Protein AF-A0A2T2T2V9-F1 (afdb_monomer_lite)

Secondary structure (DSSP, 8-state):
-EEEEE-SSEEEEEEE-SSSEEEEEEEETTT--EEEEEEEETTTTEEEE-GGG--TTTPEEEETTEEE-GGGHHHHHHT-SSEEEEEETTTTEEEEEES--

Foldseek 3Di:
DWDWDDDPFWIWIWDDPDPQKIWIWTAGPPPRQTAWIKMARNVVRAIDTDPVRHPQVQAWEAEPNDTDRPVCVVVRQVVEPGWDWDADPVVRYTYIDYPDD

Structure (mmCIF, N/CA/C/O backbone):
data_AF-A0A2T2T2V9-F1
#
_entry.id   AF-A0A2T2T2V9-F1
#
loop_
_atom_site.group_PDB
_atom_site.id
_atom_site.type_symbol
_atom_site.label_atom_id
_atom_site.label_alt_id
_atom_site.label_comp_id
_atom_site.label_asym_id
_atom_site.label_entity_id
_atom_site.label_seq_id
_atom_site.pdbx_PDB_ins_code
_atom_site.Cartn_x
_atom_site.Cartn_y
_atom_site.Cartn_z
_atom_site.occupancy
_atom_site.B_iso_or_equiv
_atom_site.auth_seq_id
_atom_site.auth_comp_id
_atom_site.auth_asym_id
_atom_site.auth_atom_id
_atom_site.pdbx_PDB_model_num
ATOM 1 N N . SER A 1 1 ? -0.429 8.614 19.389 1.00 69.94 1 SER A N 1
ATOM 2 C CA . SER A 1 1 ? 1.043 8.515 19.388 1.00 69.94 1 SER A CA 1
ATOM 3 C C . SER A 1 1 ? 1.517 8.714 17.964 1.00 69.94 1 SER A C 1
ATOM 5 O O . SER A 1 1 ? 0.756 8.396 17.054 1.00 69.94 1 SER A O 1
ATOM 7 N N . LEU A 1 2 ? 2.710 9.284 17.806 1.00 81.44 2 LEU A N 1
ATOM 8 C CA . LEU A 1 2 ? 3.392 9.476 16.530 1.00 81.44 2 LEU A CA 1
ATOM 9 C C . LEU A 1 2 ? 4.758 8.798 16.643 1.00 81.44 2 LEU A C 1
ATOM 11 O O . LEU A 1 2 ? 5.475 9.060 17.610 1.00 81.44 2 LEU A O 1
ATOM 15 N N . THR A 1 3 ? 5.081 7.943 15.683 1.00 86.19 3 THR A N 1
ATOM 16 C CA . THR A 1 3 ? 6.414 7.359 15.508 1.00 86.19 3 THR A CA 1
ATOM 17 C C . THR A 1 3 ? 6.941 7.823 14.161 1.00 86.19 3 THR A C 1
ATOM 19 O O . THR A 1 3 ? 6.189 7.793 13.189 1.00 86.19 3 THR A O 1
ATOM 22 N N . VAL A 1 4 ? 8.198 8.256 14.114 1.00 84.69 4 VAL A N 1
ATOM 23 C CA . VAL A 1 4 ? 8.872 8.685 12.885 1.00 84.69 4 VAL A CA 1
ATOM 24 C C . VAL A 1 4 ? 10.137 7.858 12.728 1.00 84.69 4 VAL A C 1
ATOM 26 O O . VAL A 1 4 ? 10.919 7.752 13.674 1.00 84.69 4 VAL A O 1
ATOM 29 N N . GLU A 1 5 ? 10.316 7.274 11.553 1.00 87.06 5 GLU A N 1
ATOM 30 C CA . GLU A 1 5 ? 11.492 6.507 11.163 1.00 87.06 5 GLU A CA 1
ATOM 31 C C . GLU A 1 5 ? 12.031 7.078 9.851 1.00 87.06 5 GLU A C 1
ATOM 33 O O . GLU A 1 5 ? 11.284 7.288 8.897 1.00 87.06 5 GLU A O 1
ATOM 38 N N . GLU A 1 6 ? 13.329 7.356 9.805 1.00 79.75 6 GLU A N 1
ATOM 39 C CA . GLU A 1 6 ? 14.005 7.849 8.606 1.00 79.75 6 GLU A CA 1
ATOM 40 C C . GLU A 1 6 ? 14.791 6.695 7.979 1.00 79.75 6 GLU A C 1
ATOM 42 O O . GLU A 1 6 ? 15.607 6.046 8.636 1.00 79.75 6 GLU A O 1
ATOM 47 N N . THR A 1 7 ? 14.524 6.434 6.705 1.00 79.31 7 THR A N 1
ATOM 48 C CA . THR A 1 7 ? 15.336 5.567 5.838 1.00 79.31 7 THR A CA 1
ATOM 49 C C . THR A 1 7 ? 16.114 6.445 4.856 1.00 79.31 7 THR A C 1
ATOM 51 O O . THR A 1 7 ? 15.846 7.643 4.785 1.00 79.31 7 THR A O 1
ATOM 54 N N . ASP A 1 8 ? 17.057 5.885 4.090 1.00 75.50 8 ASP A N 1
ATOM 55 C CA . ASP A 1 8 ? 17.863 6.677 3.143 1.00 75.50 8 ASP A CA 1
ATOM 56 C C . ASP A 1 8 ? 17.007 7.483 2.137 1.00 75.50 8 ASP A C 1
ATOM 58 O O . ASP A 1 8 ? 17.385 8.598 1.786 1.00 75.50 8 ASP A O 1
ATOM 62 N N . ASP A 1 9 ? 15.828 6.974 1.747 1.00 90.12 9 ASP A N 1
ATOM 63 C CA . ASP A 1 9 ? 14.971 7.590 0.717 1.00 90.12 9 ASP A CA 1
ATOM 64 C C . ASP A 1 9 ? 13.597 8.078 1.227 1.00 90.12 9 ASP A C 1
ATOM 66 O O . ASP A 1 9 ? 12.920 8.867 0.557 1.00 90.12 9 ASP A O 1
ATOM 70 N N . LEU A 1 10 ? 13.133 7.588 2.382 1.00 95.12 10 LEU A N 1
ATOM 71 C CA . LEU A 1 10 ? 11.772 7.820 2.877 1.00 95.12 10 LEU A CA 1
ATOM 72 C C . LEU A 1 10 ? 11.753 8.229 4.350 1.00 95.12 10 LEU A C 1
ATOM 74 O O . LEU A 1 10 ? 12.386 7.591 5.193 1.00 95.12 10 LEU A O 1
ATOM 78 N N . VAL A 1 11 ? 10.917 9.216 4.660 1.00 95.94 11 VAL A N 1
ATOM 79 C CA . VAL A 1 11 ? 10.416 9.498 6.006 1.00 95.94 11 VAL A CA 1
ATOM 80 C C . VAL A 1 11 ? 9.131 8.697 6.205 1.00 95.94 11 VAL A C 1
ATOM 82 O O . VAL A 1 11 ? 8.152 8.877 5.475 1.00 95.94 11 VAL A O 1
ATOM 85 N N . VAL A 1 12 ? 9.143 7.801 7.186 1.00 95.81 12 VAL A N 1
ATOM 86 C CA . VAL A 1 12 ? 8.020 6.937 7.546 1.00 95.81 12 VAL A CA 1
ATOM 87 C C . VAL A 1 12 ? 7.395 7.457 8.831 1.00 95.81 12 VAL A C 1
ATOM 89 O O . VAL A 1 12 ? 8.027 7.467 9.883 1.00 95.81 12 VAL A O 1
ATOM 92 N N . GLU A 1 13 ? 6.138 7.883 8.765 1.00 95.75 13 GLU A N 1
ATOM 93 C CA . GLU A 1 13 ? 5.420 8.421 9.922 1.00 95.75 13 GLU A CA 1
ATOM 94 C C . GLU A 1 13 ? 4.198 7.568 10.225 1.00 95.75 13 GLU A C 1
ATOM 96 O O . GLU A 1 13 ? 3.314 7.427 9.387 1.00 95.75 13 GLU A O 1
ATOM 101 N N . THR A 1 14 ? 4.114 7.024 11.437 1.00 94.56 14 THR A N 1
ATOM 102 C CA . THR A 1 14 ? 2.948 6.268 11.905 1.00 94.56 14 THR A CA 1
ATOM 103 C C . THR A 1 14 ? 2.180 7.065 12.947 1.00 94.56 14 THR A C 1
ATOM 105 O O . THR A 1 14 ? 2.681 7.338 14.040 1.00 94.56 14 THR A O 1
ATOM 108 N N . THR A 1 15 ? 0.929 7.393 12.633 1.00 94.69 15 THR A N 1
ATOM 109 C CA . THR A 1 15 ? 0.014 8.147 13.493 1.00 94.69 15 THR A CA 1
ATOM 110 C C . THR A 1 15 ? -1.179 7.290 13.889 1.00 94.69 15 THR A C 1
ATOM 112 O O . THR A 1 15 ? -1.849 6.713 13.039 1.00 94.69 15 THR A O 1
ATOM 115 N N . ARG A 1 16 ? -1.506 7.249 15.184 1.00 94.19 16 ARG A N 1
ATOM 116 C CA . ARG A 1 16 ? -2.788 6.696 15.654 1.00 94.19 16 ARG A CA 1
ATOM 117 C C . ARG A 1 16 ? -3.927 7.663 15.309 1.00 94.19 16 ARG A C 1
ATOM 119 O O . ARG A 1 16 ? -3.988 8.73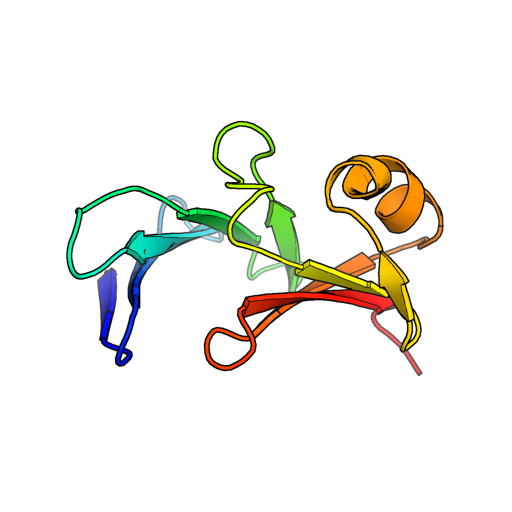8 15.906 1.00 94.19 16 ARG A O 1
ATOM 126 N N . THR A 1 17 ? -4.793 7.291 14.372 1.00 88.19 17 THR A N 1
ATOM 127 C CA . THR A 1 17 ? -5.910 8.116 13.879 1.00 88.19 17 THR A CA 1
ATOM 128 C C . THR A 1 17 ? -7.208 7.860 14.639 1.00 88.19 17 THR A C 1
ATOM 130 O O . THR A 1 17 ? -7.937 8.805 14.931 1.00 88.19 17 THR A O 1
ATOM 133 N N . GLU A 1 18 ? -7.455 6.614 15.044 1.00 89.75 18 GLU A N 1
ATOM 134 C CA . GLU A 1 18 ? -8.570 6.223 15.916 1.00 89.75 18 GLU A CA 1
ATOM 135 C C . GLU A 1 18 ? -8.080 5.265 17.013 1.00 89.75 18 GLU A C 1
ATOM 137 O O . GLU A 1 18 ? -6.892 4.954 17.106 1.00 89.75 18 GLU A O 1
ATOM 142 N N . GLU A 1 19 ? -8.972 4.788 17.888 1.00 90.44 19 GLU A N 1
ATOM 143 C CA . GLU A 1 19 ? -8.575 3.902 18.990 1.00 90.44 19 GLU A CA 1
ATOM 144 C C . GLU A 1 19 ? -7.804 2.673 18.485 1.00 90.44 19 GLU A C 1
ATOM 146 O O . GLU A 1 19 ? -6.765 2.324 19.045 1.00 90.44 19 GLU A O 1
ATOM 151 N N . THR A 1 20 ? -8.246 2.066 17.395 1.00 89.38 20 THR A N 1
ATOM 152 C CA . THR A 1 20 ? -7.640 0.849 16.846 1.00 89.38 20 THR A CA 1
ATOM 153 C C . THR A 1 20 ? -6.978 1.076 15.493 1.00 89.38 20 THR A C 1
ATOM 155 O O . THR A 1 20 ? -6.431 0.142 14.916 1.00 89.38 20 THR A O 1
ATOM 158 N N . LEU A 1 21 ? -6.995 2.313 14.997 1.00 91.31 21 LEU A N 1
ATOM 159 C CA . LEU A 1 21 ? -6.574 2.642 13.647 1.00 91.31 21 LEU A CA 1
ATOM 160 C C . LEU A 1 21 ? -5.274 3.431 13.654 1.00 91.31 21 LEU A C 1
ATOM 162 O O . LEU A 1 21 ? -5.148 4.457 14.329 1.00 91.31 21 LEU A O 1
ATOM 166 N N . PHE A 1 22 ? -4.316 2.945 12.879 1.00 93.81 22 PHE A N 1
ATOM 167 C CA . PHE A 1 22 ? -3.037 3.593 12.657 1.00 93.81 22 PHE A CA 1
ATOM 168 C C . PHE A 1 22 ? -2.875 3.862 11.171 1.00 93.81 22 PHE A C 1
ATOM 170 O O . PHE A 1 22 ? -3.211 3.022 10.344 1.00 93.81 22 PHE A O 1
ATOM 177 N N . THR A 1 23 ? -2.353 5.032 10.838 1.00 94.19 23 THR A N 1
ATOM 178 C CA . THR A 1 23 ? -1.985 5.399 9.476 1.00 94.19 23 THR A CA 1
ATOM 179 C C . THR A 1 23 ? -0.481 5.575 9.417 1.00 94.19 23 THR A C 1
ATOM 181 O O . THR A 1 23 ? 0.066 6.376 10.172 1.00 94.19 23 THR A O 1
ATOM 184 N N . THR A 1 24 ? 0.163 4.846 8.516 1.00 94.44 24 THR A N 1
ATOM 185 C CA . THR A 1 24 ? 1.576 4.981 8.186 1.00 94.44 24 THR A CA 1
ATOM 186 C C . THR A 1 24 ? 1.708 5.660 6.830 1.00 94.44 24 THR A C 1
ATOM 188 O O . THR A 1 24 ? 1.174 5.174 5.831 1.00 94.44 24 THR A O 1
ATOM 191 N N . THR A 1 25 ? 2.399 6.793 6.783 1.00 95.69 25 THR A N 1
ATOM 192 C CA . THR A 1 25 ? 2.728 7.504 5.545 1.00 95.69 25 THR A CA 1
ATOM 193 C C . THR A 1 25 ? 4.195 7.326 5.206 1.00 95.69 25 THR A C 1
ATOM 195 O O . THR A 1 25 ? 5.045 7.402 6.089 1.00 95.69 25 THR A O 1
ATOM 198 N N . TYR A 1 26 ? 4.478 7.137 3.922 1.00 95.88 26 TYR A N 1
ATOM 199 C CA . TYR A 1 26 ? 5.824 7.032 3.373 1.00 95.88 26 TYR A CA 1
ATOM 200 C C . TYR A 1 26 ? 6.037 8.229 2.458 1.00 95.88 26 TYR A C 1
ATOM 202 O O . TYR A 1 26 ? 5.428 8.317 1.387 1.00 95.88 26 TYR A O 1
ATOM 210 N N . THR A 1 27 ? 6.865 9.162 2.900 1.00 96.50 27 THR A N 1
ATOM 211 C CA . THR A 1 27 ? 7.113 10.426 2.212 1.00 96.50 27 THR A CA 1
ATOM 212 C C . THR A 1 27 ? 8.545 10.442 1.716 1.00 96.50 27 THR A C 1
ATOM 214 O O . THR A 1 27 ? 9.463 10.136 2.466 1.00 96.50 27 THR A O 1
ATOM 217 N N . ASP A 1 28 ? 8.740 10.798 0.455 1.00 95.00 28 ASP A N 1
ATOM 218 C CA . ASP A 1 28 ? 10.061 10.993 -0.131 1.00 95.00 28 ASP A CA 1
ATOM 219 C C . ASP A 1 28 ? 10.851 12.045 0.656 1.00 95.00 28 ASP A C 1
ATOM 221 O O . ASP A 1 28 ? 10.388 13.179 0.816 1.00 95.00 28 ASP A O 1
ATOM 225 N N . ALA A 1 29 ? 12.016 11.657 1.175 1.00 93.50 29 ALA A N 1
ATOM 226 C CA . ALA A 1 29 ? 12.786 12.491 2.095 1.00 93.50 29 ALA A CA 1
ATOM 227 C C . ALA A 1 29 ? 13.364 13.747 1.419 1.00 93.50 29 ALA A C 1
ATOM 229 O O . ALA A 1 29 ? 13.526 14.781 2.067 1.00 93.50 29 ALA A O 1
ATOM 230 N N . GLU A 1 30 ? 13.640 13.684 0.113 1.00 92.88 30 GLU A N 1
ATOM 231 C CA . GLU A 1 30 ? 14.216 14.802 -0.639 1.00 92.88 30 GLU A CA 1
ATOM 232 C C . GLU A 1 30 ? 13.148 15.792 -1.114 1.00 92.88 30 GLU A C 1
ATOM 234 O O . GLU A 1 30 ? 13.319 17.010 -1.027 1.00 92.88 30 GLU A O 1
ATOM 239 N N . THR A 1 31 ? 12.044 15.274 -1.651 1.00 94.38 31 THR A N 1
ATOM 240 C CA . THR A 1 31 ? 11.024 16.072 -2.346 1.00 94.38 31 THR A CA 1
ATOM 241 C C . THR A 1 31 ? 9.810 16.393 -1.482 1.00 94.38 31 THR A C 1
ATOM 243 O O . THR A 1 31 ? 9.032 17.284 -1.830 1.00 94.38 31 THR A O 1
ATOM 246 N N . GLY A 1 32 ? 9.612 15.672 -0.375 1.00 94.31 32 GLY A N 1
ATOM 247 C CA . GLY A 1 32 ? 8.401 15.751 0.441 1.00 94.31 32 GLY 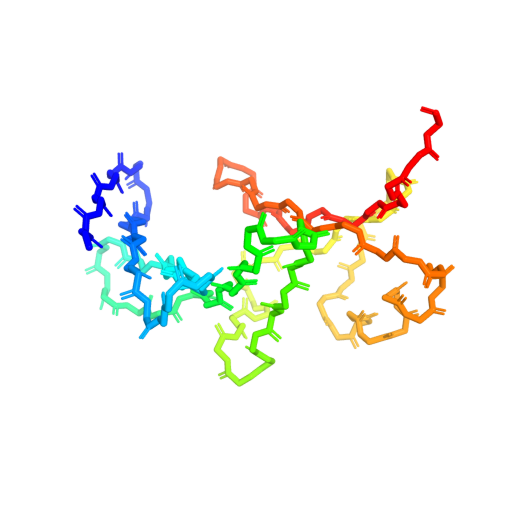A CA 1
ATOM 248 C C . GLY A 1 32 ? 7.163 15.155 -0.239 1.00 94.31 32 GLY A C 1
ATOM 249 O O . GLY A 1 32 ? 6.043 15.368 0.228 1.00 94.31 32 GLY A O 1
ATOM 250 N N . GLN A 1 33 ? 7.323 14.441 -1.358 1.00 94.81 33 GLN A N 1
ATOM 251 C CA . GLN A 1 33 ? 6.209 13.816 -2.062 1.00 94.81 33 GLN A CA 1
ATOM 252 C C . GLN A 1 33 ? 5.701 12.597 -1.281 1.00 94.81 33 GLN A 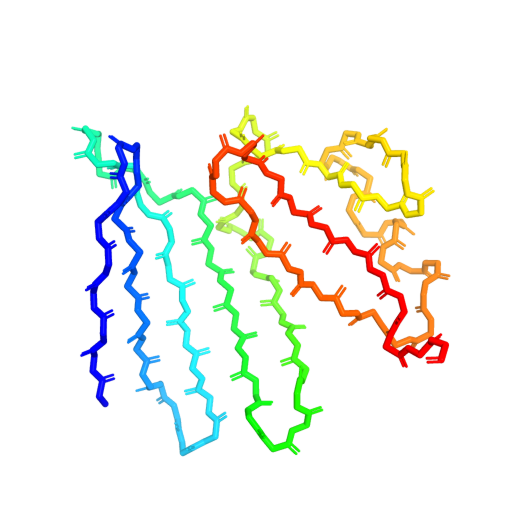C 1
ATOM 254 O O . GLN A 1 33 ? 6.451 11.659 -1.022 1.00 94.81 33 GLN A O 1
ATOM 259 N N . LEU A 1 34 ? 4.404 12.567 -0.962 1.00 95.56 34 LEU A N 1
ATOM 260 C CA . LEU A 1 34 ? 3.764 11.378 -0.399 1.00 95.56 34 LEU A CA 1
ATOM 261 C C . LEU A 1 34 ? 3.773 10.244 -1.436 1.00 95.56 34 LEU A C 1
ATOM 263 O O . LEU A 1 34 ? 3.194 10.384 -2.515 1.00 95.56 34 LEU A O 1
ATOM 267 N N . ARG A 1 35 ? 4.427 9.129 -1.103 1.00 95.75 35 ARG A N 1
ATOM 268 C CA . ARG A 1 35 ? 4.546 7.942 -1.962 1.00 95.75 35 ARG A CA 1
ATOM 269 C C . ARG A 1 35 ? 3.521 6.867 -1.619 1.00 95.75 35 ARG A C 1
ATOM 271 O O . ARG A 1 35 ? 3.125 6.119 -2.511 1.00 95.75 35 ARG A O 1
ATOM 278 N N . LEU A 1 36 ? 3.150 6.739 -0.345 1.00 95.50 36 LEU A N 1
ATOM 279 C CA . LEU A 1 36 ? 2.205 5.728 0.130 1.00 95.50 36 LEU A CA 1
ATOM 280 C C . LEU A 1 36 ? 1.496 6.180 1.406 1.00 95.50 36 LEU A C 1
ATOM 282 O O . LEU A 1 36 ? 2.127 6.750 2.296 1.00 95.50 36 LEU A O 1
ATOM 286 N N . ALA A 1 37 ? 0.212 5.847 1.527 1.00 95.00 37 ALA A N 1
ATOM 287 C CA . ALA A 1 37 ? -0.506 5.843 2.797 1.00 95.00 37 ALA A CA 1
ATOM 288 C C . ALA A 1 37 ? -1.109 4.453 3.046 1.00 95.00 37 ALA A C 1
ATOM 290 O O . ALA A 1 37 ? -1.907 3.954 2.247 1.00 95.00 37 ALA A O 1
ATOM 291 N N . LEU A 1 38 ? -0.719 3.848 4.166 1.00 93.12 38 LEU A N 1
ATOM 292 C CA . LEU A 1 38 ? -1.182 2.552 4.644 1.00 93.12 38 LEU A CA 1
ATOM 293 C C . LEU A 1 38 ? -1.974 2.752 5.933 1.00 93.12 38 LEU A C 1
ATOM 295 O O . LEU A 1 38 ? -1.561 3.502 6.812 1.00 93.12 38 LEU A O 1
ATOM 299 N N . GLN A 1 39 ? -3.094 2.061 6.067 1.00 92.56 39 GLN A N 1
ATOM 300 C CA . GLN A 1 39 ? -3.891 2.051 7.280 1.00 92.56 39 GLN A CA 1
ATOM 301 C C . GLN A 1 39 ? -3.925 0.646 7.871 1.00 92.56 39 GLN A C 1
ATOM 303 O O . GLN A 1 39 ? -4.139 -0.319 7.144 1.00 92.56 39 GLN A O 1
ATOM 308 N N . VAL A 1 40 ? -3.744 0.534 9.184 1.00 90.25 40 VAL A N 1
ATOM 309 C CA . VAL A 1 40 ? -3.734 -0.732 9.921 1.00 90.25 40 VAL A CA 1
ATOM 310 C C . VAL A 1 40 ? -4.755 -0.669 11.049 1.00 90.25 40 VAL A C 1
ATOM 312 O O . VAL A 1 40 ? -4.682 0.219 11.902 1.00 90.25 40 VAL A O 1
ATOM 315 N N . ASP A 1 41 ? -5.695 -1.613 11.068 1.00 90.81 41 ASP A N 1
ATOM 316 C CA . ASP A 1 41 ? -6.563 -1.853 12.223 1.00 90.81 41 ASP A CA 1
ATOM 317 C C . ASP A 1 41 ? -5.925 -2.919 13.119 1.00 90.81 41 ASP A C 1
ATOM 319 O O . ASP A 1 41 ? -5.917 -4.106 12.791 1.00 90.81 41 ASP A O 1
ATOM 323 N N . VAL A 1 42 ? -5.411 -2.509 14.280 1.00 85.44 42 VAL A N 1
ATOM 324 C CA . VAL A 1 42 ? -4.693 -3.409 15.200 1.00 85.44 42 VAL A CA 1
ATOM 325 C C . VAL A 1 42 ? -5.591 -4.457 15.860 1.00 85.44 42 VAL A C 1
ATOM 327 O O . VAL A 1 42 ? -5.087 -5.424 16.423 1.00 85.44 42 VAL A O 1
ATOM 330 N N . THR A 1 43 ? -6.914 -4.293 15.800 1.00 87.12 43 THR A N 1
ATOM 331 C CA . THR A 1 43 ? -7.873 -5.280 16.324 1.00 87.12 43 THR A CA 1
ATOM 332 C C . THR A 1 43 ? -7.966 -6.490 15.415 1.00 87.12 43 THR A C 1
ATOM 334 O O . THR A 1 43 ? -8.151 -7.611 15.882 1.00 87.12 43 THR A O 1
ATOM 337 N N . THR A 1 44 ? -7.893 -6.250 14.106 1.00 84.25 44 THR A N 1
ATOM 338 C CA . THR A 1 44 ? -8.085 -7.283 13.084 1.00 84.25 44 THR A CA 1
ATOM 339 C C . THR A 1 44 ? -6.786 -7.675 12.392 1.00 84.25 44 THR A C 1
ATOM 341 O O . THR A 1 44 ? -6.776 -8.670 11.680 1.00 84.25 44 THR A O 1
ATOM 344 N N . GLY A 1 45 ? -5.712 -6.899 12.573 1.00 81.44 45 GLY A N 1
ATOM 345 C CA . GLY A 1 45 ? -4.471 -7.024 11.806 1.00 81.44 45 GLY A CA 1
ATOM 346 C C . GLY A 1 45 ? -4.617 -6.590 10.345 1.00 81.44 45 GLY A C 1
ATOM 347 O O . GLY A 1 45 ? -3.661 -6.680 9.581 1.00 81.44 45 GLY A O 1
ATOM 348 N N . ARG A 1 46 ? -5.802 -6.115 9.937 1.00 83.50 46 ARG A N 1
ATOM 349 C CA . ARG A 1 46 ? -6.088 -5.805 8.540 1.00 83.50 46 ARG A CA 1
ATOM 350 C C . ARG A 1 46 ? -5.417 -4.520 8.121 1.00 83.50 46 ARG A C 1
ATOM 352 O O . ARG A 1 46 ? -5.469 -3.503 8.817 1.00 83.50 46 ARG A O 1
ATOM 359 N N . THR A 1 47 ? -4.857 -4.582 6.928 1.00 87.50 47 THR A N 1
ATOM 360 C CA . THR A 1 47 ? -4.213 -3.469 6.259 1.00 87.50 47 THR A CA 1
ATOM 361 C C . THR A 1 47 ? -5.086 -2.986 5.108 1.00 87.50 47 THR A C 1
ATOM 363 O O . THR A 1 47 ? -5.773 -3.762 4.444 1.00 87.50 47 THR A O 1
ATOM 366 N N . ALA A 1 48 ? -5.091 -1.680 4.886 1.00 86.00 48 ALA A N 1
ATOM 367 C CA . ALA A 1 48 ? -5.758 -1.051 3.762 1.00 86.00 48 ALA A CA 1
ATOM 368 C C . ALA A 1 48 ? -4.816 -0.029 3.133 1.00 86.00 48 ALA A C 1
ATOM 370 O O . ALA A 1 48 ? -4.228 0.801 3.826 1.00 86.00 48 ALA A O 1
ATOM 371 N N . LEU A 1 49 ? -4.694 -0.080 1.813 1.00 87.56 49 LEU A N 1
ATOM 372 C CA . LEU A 1 49 ? -4.011 0.942 1.030 1.00 87.56 49 LEU A CA 1
ATOM 373 C C . LEU A 1 49 ? -5.040 1.978 0.575 1.00 87.56 49 LEU A C 1
ATOM 375 O O . LEU A 1 49 ? -6.114 1.598 0.107 1.00 87.56 49 LEU A O 1
ATOM 379 N N . ASP A 1 50 ? -4.725 3.272 0.674 1.00 83.81 50 ASP A N 1
ATOM 380 C CA . ASP A 1 50 ? -5.536 4.301 0.011 1.00 83.81 50 ASP A CA 1
ATOM 381 C C . ASP A 1 50 ? -5.059 4.458 -1.439 1.00 83.81 50 ASP A C 1
ATOM 383 O O . ASP A 1 50 ? -4.013 5.076 -1.650 1.00 83.81 50 ASP A O 1
ATOM 387 N N . PRO A 1 51 ? -5.804 3.970 -2.452 1.00 77.62 51 PRO A N 1
ATOM 388 C CA . PRO A 1 51 ? -5.365 3.995 -3.848 1.00 77.62 51 PRO A CA 1
ATOM 389 C C . PRO A 1 51 ? -5.113 5.408 -4.389 1.00 77.62 51 PRO A C 1
ATOM 391 O O . PRO A 1 51 ? -4.413 5.566 -5.385 1.00 77.62 51 PRO A O 1
ATOM 394 N N . ARG A 1 52 ? -5.639 6.455 -3.737 1.00 82.62 52 ARG A N 1
ATOM 395 C CA . ARG A 1 52 ? -5.395 7.857 -4.121 1.00 82.62 52 ARG A CA 1
ATOM 396 C C . ARG A 1 52 ? -4.009 8.356 -3.715 1.00 82.62 52 ARG A C 1
ATOM 398 O O . ARG A 1 52 ? -3.564 9.374 -4.234 1.00 82.62 52 ARG A O 1
ATOM 405 N N . HIS A 1 53 ? -3.356 7.662 -2.789 1.00 88.25 53 HIS A N 1
ATOM 406 C CA . HIS A 1 53 ? -2.065 8.033 -2.216 1.00 88.25 53 HIS A CA 1
ATOM 407 C C . HIS A 1 53 ? -0.984 6.990 -2.512 1.00 88.25 53 HIS A C 1
ATOM 409 O O . HIS A 1 53 ? -0.005 6.907 -1.781 1.00 88.25 53 HIS A O 1
ATOM 415 N N . ILE A 1 54 ? -1.159 6.196 -3.570 1.00 92.00 54 ILE A N 1
ATOM 416 C CA . ILE A 1 54 ? -0.158 5.245 -4.049 1.00 92.00 54 ILE A CA 1
ATOM 417 C C . ILE A 1 54 ? 0.560 5.855 -5.250 1.00 92.00 54 ILE A C 1
ATOM 419 O O . ILE A 1 54 ? -0.032 6.029 -6.318 1.00 92.00 54 ILE A O 1
ATOM 423 N N . ASP A 1 55 ? 1.854 6.123 -5.110 1.00 93.62 55 ASP A N 1
ATOM 424 C CA . ASP A 1 55 ? 2.696 6.442 -6.255 1.00 93.62 55 ASP A CA 1
ATOM 425 C C . ASP A 1 55 ? 3.085 5.155 -6.994 1.00 93.62 55 ASP A C 1
ATOM 427 O O . ASP A 1 55 ? 4.095 4.510 -6.708 1.00 93.62 55 ASP A O 1
ATOM 431 N N . ALA A 1 56 ? 2.259 4.786 -7.971 1.00 91.31 56 ALA A N 1
ATOM 432 C CA . ALA A 1 56 ? 2.440 3.594 -8.792 1.00 91.31 56 ALA A CA 1
ATOM 433 C C . ALA A 1 56 ? 3.740 3.584 -9.621 1.00 91.31 56 ALA A C 1
ATOM 435 O O . ALA A 1 56 ? 4.110 2.537 -10.146 1.00 91.31 56 ALA A O 1
ATOM 436 N N . SER A 1 57 ? 4.408 4.733 -9.778 1.00 92.06 57 SER A N 1
ATOM 437 C CA . SER A 1 57 ? 5.704 4.819 -10.462 1.00 92.06 57 SER A CA 1
ATOM 438 C C . SER A 1 57 ? 6.892 4.594 -9.528 1.00 92.06 57 SER A C 1
ATOM 440 O O . SER A 1 57 ? 7.988 4.290 -9.997 1.00 92.06 57 SER A O 1
ATOM 442 N N . PHE A 1 58 ? 6.670 4.740 -8.221 1.00 93.31 58 PHE A N 1
ATOM 443 C CA . PHE A 1 58 ? 7.682 4.568 -7.187 1.00 93.31 58 PHE A CA 1
ATOM 444 C C . PHE A 1 58 ? 7.703 3.142 -6.626 1.00 93.31 58 PHE A C 1
ATOM 446 O O . PHE A 1 58 ? 8.781 2.601 -6.388 1.00 93.31 58 PHE A O 1
ATOM 453 N N . TRP A 1 59 ? 6.527 2.541 -6.428 1.00 94.88 59 TRP A N 1
ATOM 454 C CA . TRP A 1 59 ? 6.380 1.210 -5.833 1.00 94.88 59 TRP A CA 1
ATOM 455 C C . TRP A 1 59 ? 6.255 0.102 -6.876 1.00 94.88 59 TRP A C 1
ATOM 457 O O . TRP A 1 59 ? 5.607 0.266 -7.910 1.00 94.88 59 TRP A O 1
ATOM 467 N N . SER A 1 60 ? 6.810 -1.064 -6.553 1.00 94.75 60 SER A N 1
ATOM 468 C CA . SER A 1 60 ? 6.556 -2.322 -7.256 1.00 94.75 60 SER A CA 1
ATOM 469 C C . SER A 1 60 ? 5.576 -3.187 -6.467 1.00 94.75 60 SER A C 1
ATOM 471 O O . SER A 1 60 ? 5.689 -3.296 -5.249 1.00 94.75 60 SER A O 1
ATOM 473 N N . LEU A 1 61 ? 4.636 -3.845 -7.148 1.00 96.44 61 LEU A N 1
ATOM 474 C CA . LEU A 1 61 ? 3.746 -4.823 -6.523 1.00 96.44 61 LEU A CA 1
ATOM 475 C C . LEU A 1 61 ? 4.386 -6.205 -6.590 1.00 96.44 61 LEU A C 1
ATOM 477 O O . LEU A 1 61 ? 4.794 -6.639 -7.664 1.00 96.44 61 LEU A O 1
ATOM 481 N N . VAL A 1 62 ? 4.426 -6.931 -5.479 1.00 97.19 62 VAL A N 1
ATOM 482 C CA . VAL A 1 62 ? 4.903 -8.316 -5.446 1.00 97.19 62 VAL A CA 1
ATOM 483 C C . VAL A 1 62 ? 3.832 -9.204 -4.839 1.00 97.19 62 VAL A C 1
ATOM 485 O O . VAL A 1 62 ? 3.381 -8.980 -3.721 1.00 97.19 62 VAL A O 1
ATOM 488 N N . ALA A 1 63 ? 3.436 -10.250 -5.556 1.00 95.94 63 ALA A N 1
ATOM 489 C 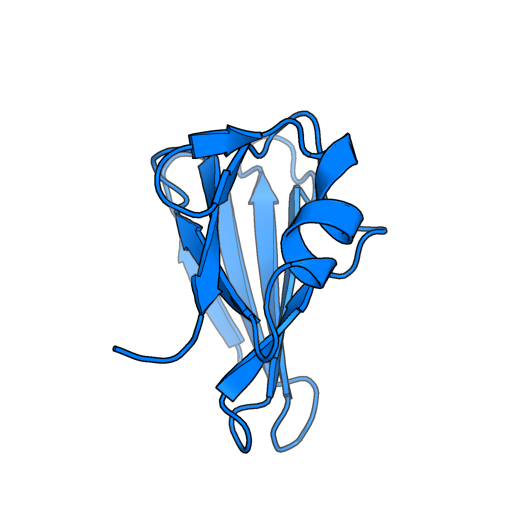CA . ALA A 1 63 ? 2.485 -11.237 -5.067 1.00 95.94 63 ALA A CA 1
ATOM 490 C C . ALA A 1 63 ? 2.920 -12.643 -5.473 1.00 95.94 63 ALA A C 1
ATOM 492 O O . ALA A 1 63 ? 3.303 -12.890 -6.616 1.00 95.94 63 ALA A O 1
ATOM 493 N N . ARG A 1 64 ? 2.874 -13.592 -4.527 1.00 91.50 64 ARG A N 1
ATOM 494 C CA . ARG A 1 64 ? 3.281 -14.998 -4.752 1.00 91.50 64 ARG A CA 1
ATOM 495 C C . ARG A 1 64 ? 4.675 -15.126 -5.400 1.00 91.50 64 ARG A C 1
ATOM 497 O O . ARG A 1 64 ? 4.874 -15.940 -6.304 1.00 91.50 64 ARG A O 1
ATOM 504 N N . GLY A 1 65 ? 5.618 -14.287 -4.963 1.00 92.25 65 GLY A N 1
ATOM 505 C CA . GLY A 1 65 ? 6.995 -14.248 -5.471 1.00 92.25 65 GLY A CA 1
ATOM 506 C C . GLY A 1 65 ? 7.146 -13.708 -6.898 1.00 92.25 65 GLY A C 1
ATOM 507 O O . GLY A 1 65 ? 8.190 -13.913 -7.513 1.00 92.25 65 GLY A O 1
ATOM 508 N N . LYS A 1 66 ? 6.115 -13.062 -7.453 1.00 95.94 66 LYS A N 1
ATOM 509 C CA . LYS A 1 66 ? 6.143 -12.447 -8.783 1.00 95.94 66 LYS A CA 1
ATOM 510 C C . LYS A 1 66 ? 5.918 -10.950 -8.678 1.00 95.94 66 LYS A C 1
ATOM 512 O O . LYS A 1 66 ? 5.053 -10.513 -7.925 1.00 95.94 66 LYS A O 1
ATOM 517 N N . THR A 1 67 ? 6.667 -10.189 -9.466 1.00 96.56 67 THR A N 1
ATOM 518 C CA . THR A 1 67 ? 6.456 -8.750 -9.623 1.00 96.56 67 THR A CA 1
ATOM 519 C C . THR A 1 67 ? 5.320 -8.491 -10.608 1.00 96.56 67 THR A C 1
ATOM 521 O O . THR A 1 67 ? 5.262 -9.101 -11.678 1.00 96.56 67 THR A O 1
ATOM 524 N N . HIS A 1 68 ? 4.444 -7.566 -10.244 1.00 94.62 68 HIS A N 1
ATOM 525 C CA . HIS A 1 68 ? 3.300 -7.096 -11.007 1.00 94.62 68 HIS A CA 1
ATOM 526 C C . HIS A 1 68 ? 3.400 -5.578 -11.197 1.00 94.62 68 HIS A C 1
ATOM 528 O O . HIS A 1 68 ? 3.947 -4.878 -10.338 1.00 94.62 68 HIS A O 1
ATOM 534 N N . PRO A 1 69 ? 2.871 -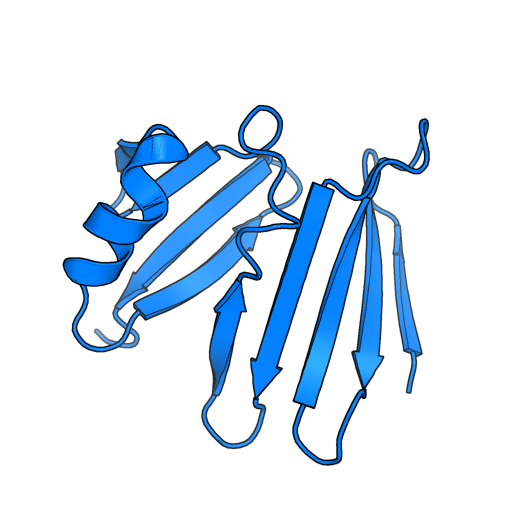5.026 -12.298 1.00 92.31 69 PRO A N 1
ATOM 535 C CA . PRO 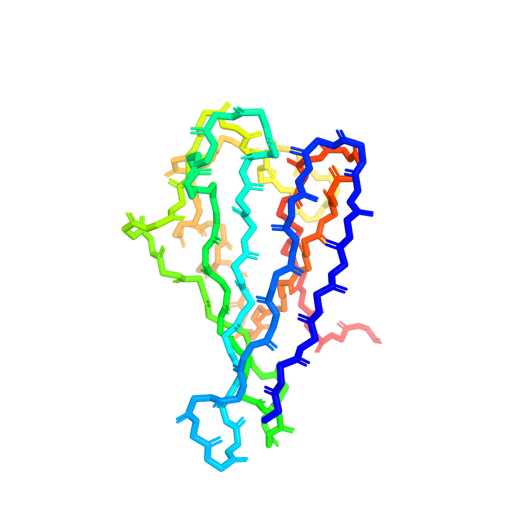A 1 69 ? 2.669 -3.589 -12.385 1.00 92.31 69 PRO A CA 1
ATOM 536 C C . PRO A 1 69 ? 1.630 -3.147 -11.345 1.00 92.31 69 PRO A C 1
ATOM 538 O O . PRO A 1 69 ? 0.630 -3.826 -11.122 1.00 92.31 69 PRO A O 1
ATOM 541 N N . MET A 1 70 ? 1.814 -1.966 -10.752 1.00 91.56 70 MET A N 1
ATOM 542 C CA . MET A 1 70 ? 0.872 -1.411 -9.767 1.00 91.56 70 MET A CA 1
ATOM 543 C C . MET A 1 70 ? -0.550 -1.209 -10.319 1.00 91.56 70 MET A C 1
ATOM 545 O O . MET A 1 70 ? -1.507 -1.176 -9.551 1.00 91.56 70 MET A O 1
ATOM 549 N N . SER A 1 71 ? -0.716 -1.133 -11.644 1.00 90.50 71 SER A N 1
ATOM 550 C CA . SER A 1 71 ? -2.034 -1.122 -12.293 1.00 90.50 71 SER A CA 1
ATOM 551 C C . SER A 1 71 ? -2.844 -2.406 -12.074 1.00 90.50 71 SER A C 1
ATOM 553 O O . SER A 1 71 ? -4.052 -2.381 -12.268 1.00 90.50 71 SER A O 1
ATOM 555 N N . GLU A 1 72 ? -2.203 -3.512 -11.686 1.00 92.62 72 GLU A N 1
ATOM 556 C CA . GLU A 1 72 ? -2.849 -4.795 -11.371 1.00 92.62 72 GLU A CA 1
ATOM 557 C C . GLU A 1 72 ? -3.192 -4.940 -9.876 1.00 92.62 72 GLU A C 1
ATOM 559 O O . GLU A 1 72 ? -3.622 -6.010 -9.458 1.00 92.62 72 GLU A O 1
ATOM 564 N N . LEU A 1 73 ? -3.011 -3.903 -9.045 1.00 90.75 73 LEU A N 1
ATOM 565 C CA . LEU A 1 73 ? -3.189 -4.006 -7.590 1.00 90.75 73 LEU A CA 1
ATOM 566 C C . LEU A 1 73 ? -4.559 -4.562 -7.181 1.00 90.75 73 LEU A C 1
ATOM 568 O O . LEU A 1 73 ? -4.624 -5.477 -6.362 1.00 90.75 73 LEU A O 1
ATOM 572 N N . GLU A 1 74 ? -5.643 -4.035 -7.752 1.00 90.31 74 GLU A N 1
ATOM 573 C CA . GLU A 1 74 ? -7.002 -4.496 -7.437 1.00 90.31 74 GLU A CA 1
ATOM 574 C C . GLU A 1 74 ? -7.213 -5.960 -7.845 1.00 90.31 74 GLU A C 1
ATOM 576 O O . GLU A 1 74 ? -7.742 -6.749 -7.059 1.00 90.31 74 GLU A O 1
ATOM 581 N N . ASP A 1 75 ? -6.733 -6.340 -9.033 1.00 92.81 75 ASP A N 1
ATOM 582 C CA . ASP A 1 75 ? -6.817 -7.712 -9.536 1.00 92.81 75 ASP A CA 1
ATOM 583 C C . ASP A 1 75 ? -6.030 -8.675 -8.641 1.00 92.81 75 ASP A C 1
ATOM 585 O O . ASP A 1 75 ? -6.542 -9.729 -8.258 1.00 92.81 75 ASP A O 1
ATOM 589 N N . VAL A 1 76 ? -4.807 -8.298 -8.255 1.00 93.25 76 VAL A N 1
ATOM 590 C CA . VAL A 1 76 ? -3.939 -9.075 -7.363 1.00 93.25 76 VAL A CA 1
ATOM 591 C C . VAL A 1 76 ? -4.597 -9.263 -6.003 1.00 93.25 76 VAL A C 1
ATOM 593 O O . VAL A 1 76 ? -4.715 -10.408 -5.561 1.00 93.25 76 VAL A O 1
ATOM 596 N N . LEU A 1 77 ? -5.070 -8.186 -5.364 1.00 90.38 77 LEU A N 1
ATOM 597 C CA . LEU A 1 77 ? -5.767 -8.246 -4.074 1.00 90.38 77 LEU A CA 1
ATOM 598 C C . LEU A 1 77 ? -7.010 -9.142 -4.153 1.00 90.38 77 LEU A C 1
ATOM 600 O O . LEU A 1 77 ? -7.233 -9.957 -3.260 1.00 90.38 77 LEU A O 1
ATOM 604 N N . GLY A 1 78 ? -7.761 -9.071 -5.256 1.00 89.94 78 GLY A N 1
ATOM 605 C CA . GLY A 1 78 ? -8.929 -9.917 -5.509 1.00 89.94 78 GLY A CA 1
ATOM 606 C C . GLY A 1 78 ? -8.625 -11.417 -5.613 1.00 89.94 78 GLY A C 1
ATOM 607 O O . GLY A 1 78 ? -9.532 -12.239 -5.468 1.00 89.94 78 GLY A O 1
ATOM 608 N N . THR A 1 79 ? -7.362 -11.809 -5.822 1.00 92.50 79 THR A N 1
ATOM 609 C CA . THR A 1 79 ? -6.956 -13.226 -5.836 1.00 92.50 79 THR A CA 1
ATOM 610 C C . THR A 1 79 ? -6.740 -13.833 -4.446 1.00 92.50 79 THR A C 1
ATOM 612 O O . THR A 1 79 ? -6.552 -15.052 -4.338 1.00 92.50 79 THR A O 1
ATOM 615 N N . PHE A 1 80 ? -6.757 -13.014 -3.391 1.00 89.56 80 PHE A N 1
ATOM 616 C CA . PHE A 1 80 ? -6.591 -13.438 -2.005 1.00 89.56 80 PHE A CA 1
ATOM 617 C C . PHE A 1 80 ? -7.920 -13.339 -1.263 1.00 89.56 80 PHE A C 1
ATOM 619 O O . PHE A 1 80 ? -8.654 -12.363 -1.377 1.00 89.56 80 PHE A O 1
ATOM 626 N N . ARG A 1 81 ? -8.237 -14.365 -0.468 1.00 86.81 81 ARG A N 1
ATOM 627 C CA . ARG A 1 81 ? -9.444 -14.351 0.371 1.00 86.81 81 ARG A CA 1
ATOM 628 C C . ARG A 1 81 ? -9.324 -13.352 1.524 1.00 86.81 81 ARG A C 1
ATOM 630 O O . ARG A 1 81 ? -10.317 -12.728 1.880 1.00 86.81 81 ARG A O 1
ATOM 637 N N . ASP A 1 82 ? -8.135 -13.265 2.106 1.00 85.81 82 ASP A N 1
ATOM 638 C CA . ASP A 1 82 ? -7.783 -12.356 3.196 1.00 85.81 82 ASP A CA 1
ATOM 639 C C . ASP A 1 82 ? -6.318 -11.931 2.950 1.00 85.81 82 ASP A C 1
ATOM 641 O O . ASP A 1 82 ? -5.395 -12.675 3.297 1.00 85.81 82 ASP A O 1
ATOM 645 N N . PRO A 1 83 ? -6.094 -10.857 2.165 1.00 88.25 83 PRO A N 1
ATOM 646 C CA . PRO A 1 83 ? -4.752 -10.385 1.850 1.00 88.25 83 PRO A CA 1
ATOM 647 C C . PRO A 1 83 ? -4.124 -9.666 3.044 1.00 88.25 83 PRO A C 1
ATOM 649 O O . PRO A 1 83 ? -4.745 -8.789 3.646 1.00 88.25 83 PRO A O 1
ATOM 652 N N . SER A 1 84 ? -2.858 -9.972 3.289 1.00 87.62 84 SER A N 1
ATOM 653 C CA . SER A 1 84 ? -1.945 -9.178 4.104 1.00 87.62 84 SER A CA 1
ATOM 654 C C . SER A 1 84 ? -1.019 -8.375 3.201 1.00 87.62 84 SER A C 1
ATOM 656 O O . SER A 1 84 ? -0.642 -8.827 2.114 1.00 87.62 84 SER A O 1
ATOM 658 N N . ILE A 1 85 ? -0.697 -7.162 3.647 1.00 91.06 85 ILE A N 1
ATOM 659 C CA . ILE A 1 85 ? 0.104 -6.184 2.915 1.00 91.06 85 ILE A CA 1
ATOM 660 C C . ILE A 1 85 ? 1.302 -5.810 3.775 1.00 91.06 85 ILE A C 1
ATOM 662 O O . ILE A 1 85 ? 1.145 -5.376 4.916 1.00 91.06 85 ILE A O 1
ATOM 666 N N . GLU A 1 86 ? 2.484 -5.932 3.194 1.00 90.81 86 GLU A N 1
ATOM 667 C CA . GLU A 1 86 ? 3.750 -5.518 3.785 1.00 90.81 86 GLU A CA 1
ATOM 668 C C . GLU A 1 86 ? 4.437 -4.518 2.855 1.00 90.81 86 GLU A C 1
ATOM 670 O O . GLU A 1 86 ? 4.364 -4.639 1.630 1.00 90.81 86 GLU A O 1
ATOM 675 N N . VAL A 1 87 ? 5.078 -3.506 3.437 1.00 92.88 87 VAL A N 1
ATOM 676 C CA . VAL A 1 87 ? 5.799 -2.469 2.695 1.00 92.88 87 VAL A CA 1
ATOM 677 C C . VAL A 1 87 ? 7.278 -2.584 3.017 1.00 92.88 87 VAL A C 1
ATOM 679 O O . VAL A 1 87 ? 7.687 -2.385 4.158 1.00 92.88 87 VAL A O 1
ATOM 682 N N . GLU A 1 88 ? 8.067 -2.858 1.988 1.00 92.75 88 GLU A N 1
ATOM 683 C CA . GLU A 1 88 ? 9.515 -3.017 2.063 1.00 92.75 88 GLU A CA 1
ATOM 684 C C . GLU A 1 88 ? 10.166 -1.791 1.430 1.00 92.75 88 GLU A C 1
ATOM 686 O O . GLU A 1 88 ? 10.160 -1.608 0.209 1.00 92.75 88 GLU A O 1
ATOM 691 N N . THR A 1 89 ? 10.698 -0.904 2.267 1.00 92.69 89 THR A N 1
ATOM 692 C CA . THR A 1 89 ? 11.217 0.397 1.823 1.00 92.69 89 THR A CA 1
ATOM 693 C C . THR A 1 89 ? 12.524 0.279 1.044 1.00 92.69 89 THR A C 1
ATOM 695 O O . THR A 1 89 ? 12.720 1.042 0.102 1.00 92.69 89 THR A O 1
ATOM 698 N N . GLY A 1 90 ? 13.384 -0.690 1.383 1.00 89.94 90 GLY A N 1
ATOM 699 C CA . GLY A 1 90 ? 14.689 -0.879 0.736 1.00 89.94 90 GLY A CA 1
ATOM 700 C C . GLY A 1 90 ? 14.591 -1.243 -0.748 1.00 89.94 90 GLY A C 1
ATOM 701 O O . GLY A 1 90 ? 15.313 -0.681 -1.567 1.00 89.94 90 GLY A O 1
ATOM 702 N N . ASP A 1 91 ? 13.652 -2.125 -1.099 1.00 91.38 91 ASP A N 1
ATOM 703 C CA . ASP A 1 91 ? 13.414 -2.562 -2.483 1.00 91.38 91 ASP A CA 1
ATOM 704 C C . ASP A 1 91 ? 12.247 -1.815 -3.156 1.00 91.38 91 ASP A C 1
ATOM 706 O O . ASP A 1 91 ? 11.964 -2.019 -4.338 1.00 91.38 91 ASP A O 1
ATOM 710 N N . ARG A 1 92 ? 11.572 -0.924 -2.416 1.00 94.00 92 ARG A N 1
ATOM 711 C CA . ARG A 1 92 ? 10.369 -0.193 -2.846 1.00 94.00 92 ARG A CA 1
ATOM 712 C C . ARG A 1 92 ? 9.264 -1.146 -3.302 1.00 94.00 92 ARG A C 1
ATOM 714 O O . ARG A 1 92 ? 8.640 -0.962 -4.352 1.00 94.00 92 ARG A O 1
ATOM 721 N N . GLU A 1 93 ? 8.997 -2.159 -2.487 1.00 95.50 93 GLU A N 1
ATOM 722 C CA . GLU A 1 93 ? 7.996 -3.184 -2.770 1.00 95.50 93 GLU A CA 1
ATOM 723 C C . GLU A 1 93 ? 6.777 -3.059 -1.855 1.00 95.50 93 GLU A C 1
ATOM 725 O O . GLU A 1 93 ? 6.884 -2.843 -0.649 1.00 95.50 93 GLU A O 1
ATOM 730 N N . ILE A 1 94 ? 5.603 -3.265 -2.443 1.00 95.12 94 ILE A N 1
ATOM 731 C CA . ILE A 1 94 ? 4.367 -3.583 -1.737 1.00 95.12 94 ILE A CA 1
ATOM 732 C C . ILE A 1 94 ? 4.132 -5.075 -1.950 1.00 95.12 94 ILE A C 1
ATOM 734 O O . ILE A 1 94 ? 3.838 -5.519 -3.064 1.00 95.12 94 ILE A O 1
ATOM 738 N N . ARG A 1 95 ? 4.290 -5.860 -0.888 1.00 94.94 95 ARG A N 1
ATOM 739 C CA . ARG A 1 95 ? 4.131 -7.312 -0.910 1.00 94.94 95 ARG A CA 1
ATOM 740 C C . ARG A 1 95 ? 2.729 -7.689 -0.467 1.00 94.94 95 ARG A C 1
ATOM 742 O O . ARG A 1 95 ? 2.259 -7.235 0.570 1.00 94.94 95 ARG A O 1
ATOM 749 N N . VAL A 1 96 ? 2.081 -8.543 -1.252 1.00 93.12 96 VAL A N 1
ATOM 750 C CA . VAL A 1 96 ? 0.753 -9.087 -0.964 1.00 93.12 96 VAL A CA 1
ATOM 751 C C . VAL A 1 96 ? 0.841 -10.602 -0.829 1.00 93.12 96 VAL A C 1
ATOM 753 O O . VAL A 1 96 ? 1.291 -11.310 -1.739 1.00 93.12 96 VAL A O 1
ATOM 756 N N . TYR A 1 97 ? 0.377 -11.111 0.305 1.00 90.12 97 TYR A N 1
ATOM 757 C CA . TYR A 1 97 ? 0.325 -12.538 0.616 1.00 90.12 97 TYR A CA 1
ATOM 758 C C . TYR A 1 97 ? -0.977 -12.885 1.346 1.00 90.12 97 TYR A C 1
ATOM 760 O O . TYR A 1 97 ? -1.726 -12.002 1.747 1.00 90.12 97 TYR A O 1
ATOM 768 N N . ALA A 1 98 ? -1.300 -14.173 1.467 1.00 85.19 98 ALA A N 1
ATOM 769 C CA . ALA A 1 98 ? -2.397 -14.603 2.332 1.00 85.19 98 ALA A CA 1
ATOM 770 C C . ALA A 1 98 ? -1.879 -14.685 3.769 1.00 85.19 98 ALA A C 1
ATOM 772 O O . ALA A 1 98 ? -0.800 -15.243 3.978 1.00 85.19 98 ALA A O 1
ATOM 773 N N . ASP A 1 99 ? -2.643 -14.194 4.745 1.00 67.44 99 ASP A N 1
ATOM 774 C CA . ASP A 1 99 ? -2.351 -14.436 6.160 1.00 67.44 99 ASP A CA 1
ATOM 775 C C . ASP A 1 99 ? -2.673 -15.903 6.491 1.00 67.44 99 ASP A C 1
ATOM 777 O O . ASP A 1 99 ? -3.783 -16.212 6.918 1.00 67.44 99 ASP A O 1
ATOM 781 N N . THR A 1 100 ? -1.779 -16.824 6.095 1.00 53.25 100 THR A N 1
ATOM 782 C CA . THR A 1 100 ? -1.576 -18.223 6.549 1.00 53.25 100 THR A CA 1
ATOM 783 C C . THR A 1 100 ? -0.868 -19.070 5.479 1.00 53.25 100 THR A C 1
ATOM 785 O O . THR A 1 100 ? -1.408 -19.319 4.399 1.00 53.25 100 THR A O 1
ATOM 788 N N . GLU A 1 101 ? 0.305 -19.602 5.831 1.00 40.72 101 GLU A N 1
ATOM 789 C CA . GLU A 1 101 ? 0.429 -21.053 6.050 1.00 40.72 101 GLU A CA 1
ATOM 790 C C . GLU A 1 101 ? 0.556 -21.305 7.557 1.00 40.72 101 GLU A C 1
ATOM 792 O O . GLU A 1 101 ? 1.249 -20.501 8.223 1.00 40.72 101 GLU A O 1
#

Radius of gyration: 13.45 Å; chains: 1; bounding box: 27×37×32 Å

pLDDT: mean 89.67, std 8.23, range [40.72, 97.19]

Sequence (101 aa):
SLTVEETDDLVVETTRTEETLFTTTYTDAETGQLRLALQVDVTTGRTALDPRHIDASFWSLVARGKTHPMSELEDVLGTFRDPSIEVETGDREIRVYADTE